Protein AF-A0A2E4PA68-F1 (afdb_monomer)

Structure (mmCIF, N/CA/C/O backbone):
data_AF-A0A2E4PA68-F1
#
_entry.id   AF-A0A2E4PA68-F1
#
loop_
_atom_site.group_PDB
_atom_site.id
_atom_site.type_symbol
_atom_site.label_atom_id
_atom_site.label_alt_id
_atom_site.label_comp_id
_atom_site.label_asym_id
_atom_site.label_entity_id
_atom_site.label_seq_id
_atom_site.pdbx_PDB_ins_code
_atom_site.Cartn_x
_atom_site.Cartn_y
_atom_site.Cartn_z
_atom_site.occupancy
_atom_site.B_iso_or_equiv
_atom_site.auth_seq_id
_atom_site.auth_comp_id
_atom_site.auth_asym_id
_atom_site.auth_atom_id
_atom_site.pdbx_PDB_model_num
ATOM 1 N N . MET A 1 1 ? 19.129 -11.864 -11.938 1.00 67.44 1 MET A N 1
ATOM 2 C CA . MET A 1 1 ? 18.073 -10.902 -12.322 1.00 67.44 1 MET A CA 1
ATOM 3 C C . MET A 1 1 ? 18.262 -9.680 -11.447 1.00 67.44 1 MET A C 1
ATOM 5 O O . MET A 1 1 ? 18.417 -9.858 -10.246 1.00 67.44 1 MET A O 1
ATOM 9 N N . ILE A 1 2 ? 18.380 -8.491 -12.034 1.00 82.12 2 ILE A N 1
ATOM 10 C CA . ILE A 1 2 ? 18.645 -7.260 -11.282 1.00 82.12 2 ILE A CA 1
ATOM 11 C C . ILE A 1 2 ? 17.398 -6.825 -10.501 1.00 82.12 2 ILE A C 1
ATOM 13 O O . ILE A 1 2 ? 16.284 -6.903 -11.012 1.00 82.12 2 ILE A O 1
ATOM 17 N N . ASP A 1 3 ? 17.579 -6.383 -9.257 1.00 86.31 3 ASP A N 1
ATOM 18 C CA . ASP A 1 3 ? 16.492 -5.858 -8.430 1.00 86.31 3 ASP A CA 1
ATOM 19 C C . ASP A 1 3 ? 16.382 -4.339 -8.616 1.00 86.31 3 ASP A C 1
ATOM 21 O O . ASP A 1 3 ? 17.050 -3.549 -7.943 1.00 86.31 3 ASP A O 1
ATOM 25 N N . PHE A 1 4 ? 15.515 -3.923 -9.541 1.00 89.44 4 PHE A N 1
ATOM 26 C CA . PHE A 1 4 ? 15.281 -2.507 -9.830 1.00 89.44 4 PHE A CA 1
ATOM 27 C C . PHE A 1 4 ? 14.658 -1.730 -8.659 1.00 89.44 4 PHE A C 1
ATOM 29 O O . PHE A 1 4 ? 14.641 -0.499 -8.687 1.00 89.44 4 PHE A O 1
ATOM 36 N N . THR A 1 5 ? 14.174 -2.396 -7.601 1.00 84.81 5 THR A N 1
ATOM 37 C CA . THR A 1 5 ? 13.639 -1.685 -6.430 1.00 84.81 5 THR A CA 1
ATOM 38 C C . THR A 1 5 ? 14.726 -1.016 -5.589 1.00 84.81 5 THR A C 1
ATOM 40 O O . THR A 1 5 ? 14.438 -0.072 -4.852 1.00 84.81 5 THR A O 1
ATOM 43 N N . LYS A 1 6 ? 15.983 -1.445 -5.752 1.00 89.31 6 LYS A N 1
ATOM 44 C CA . LYS A 1 6 ? 17.126 -1.017 -4.933 1.00 89.31 6 LYS A CA 1
ATOM 45 C C . LYS A 1 6 ? 18.055 -0.010 -5.603 1.00 89.31 6 LYS A C 1
ATOM 47 O O . LYS A 1 6 ? 18.963 0.483 -4.94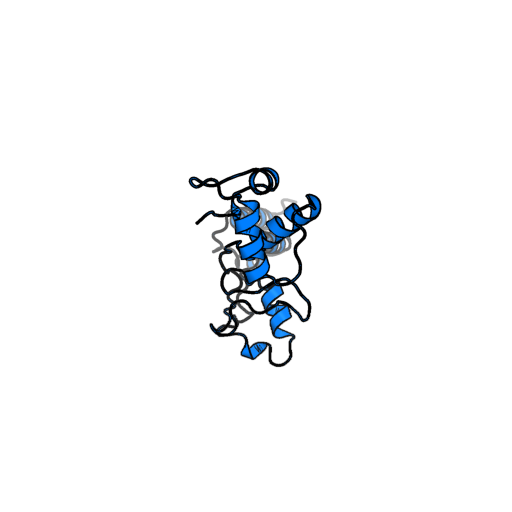5 1.00 89.31 6 LYS A O 1
ATOM 52 N N . ILE A 1 7 ? 17.843 0.310 -6.878 1.00 90.38 7 ILE A N 1
ATOM 53 C CA . ILE A 1 7 ? 18.695 1.255 -7.614 1.00 90.38 7 ILE A CA 1
ATOM 54 C C . ILE A 1 7 ? 18.030 2.629 -7.741 1.00 90.38 7 ILE A C 1
ATOM 56 O O . ILE A 1 7 ? 16.803 2.747 -7.694 1.00 90.38 7 ILE A O 1
ATOM 60 N N . ASP A 1 8 ? 18.822 3.683 -7.901 1.00 90.06 8 ASP A N 1
ATOM 61 C CA . ASP A 1 8 ? 18.346 5.030 -8.225 1.00 90.06 8 ASP A CA 1
ATOM 62 C C . ASP A 1 8 ? 18.283 5.270 -9.749 1.00 90.06 8 ASP A C 1
ATOM 64 O O . ASP A 1 8 ? 18.749 4.462 -10.556 1.00 90.06 8 ASP A O 1
ATOM 68 N N . ALA A 1 9 ? 17.681 6.393 -10.152 1.00 87.31 9 ALA A N 1
ATOM 69 C CA . ALA A 1 9 ? 17.470 6.723 -11.561 1.00 87.31 9 ALA A CA 1
ATOM 70 C C . ALA A 1 9 ? 18.776 6.973 -12.338 1.00 87.31 9 ALA A C 1
ATOM 72 O O . ALA A 1 9 ? 18.819 6.686 -13.534 1.00 87.31 9 ALA A O 1
ATOM 73 N N . ASN A 1 10 ? 19.839 7.462 -11.688 1.00 88.94 10 ASN A N 1
ATOM 74 C CA . ASN A 1 10 ? 21.130 7.659 -12.347 1.00 88.94 10 ASN A CA 1
ATOM 75 C C . ASN A 1 10 ? 21.787 6.308 -12.613 1.00 88.94 10 ASN A C 1
ATOM 77 O O . ASN A 1 10 ? 22.192 6.045 -13.743 1.00 88.94 10 ASN A O 1
ATOM 81 N N . THR A 1 11 ? 21.804 5.428 -11.608 1.00 92.62 11 THR A N 1
ATOM 82 C CA . THR A 1 11 ? 22.304 4.054 -11.762 1.00 92.62 11 THR A CA 1
ATOM 83 C C . THR A 1 11 ? 21.534 3.298 -12.845 1.00 92.62 11 THR A C 1
ATOM 85 O O . THR A 1 11 ? 22.132 2.593 -13.655 1.00 92.62 11 THR A O 1
ATOM 88 N N . LEU A 1 12 ? 20.212 3.478 -12.921 1.00 92.88 12 LEU A N 1
ATOM 89 C CA . LEU A 1 12 ? 19.388 2.906 -13.986 1.00 92.88 12 LEU A CA 1
ATOM 90 C C . LEU A 1 12 ? 19.783 3.423 -15.382 1.00 92.88 12 LEU A C 1
ATOM 92 O O . LEU A 1 12 ? 19.801 2.648 -16.338 1.00 92.88 12 LEU A O 1
ATOM 96 N N . ALA A 1 13 ? 20.070 4.721 -15.511 1.00 90.00 13 ALA A N 1
ATOM 97 C CA . ALA A 1 13 ? 20.348 5.364 -16.793 1.00 90.00 13 ALA A CA 1
AT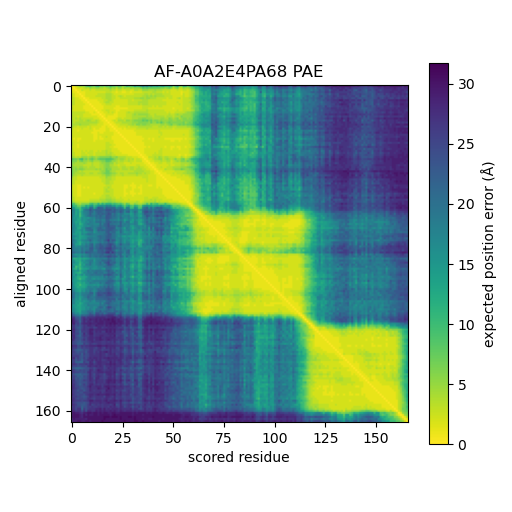OM 98 C C . ALA A 1 13 ? 21.743 5.036 -17.351 1.00 90.00 13 ALA A C 1
ATOM 100 O O . ALA A 1 13 ? 21.905 4.953 -18.570 1.00 90.00 13 ALA A O 1
ATOM 101 N N . THR A 1 14 ? 22.744 4.857 -16.484 1.00 91.31 14 THR A N 1
ATOM 102 C CA . THR A 1 14 ? 24.151 4.700 -16.894 1.00 91.31 14 THR A CA 1
ATOM 103 C C . THR A 1 14 ? 24.725 3.306 -16.650 1.00 91.31 14 THR A C 1
ATOM 105 O O . THR A 1 14 ? 25.754 2.971 -17.235 1.00 91.31 14 THR A O 1
ATOM 108 N N . GLY A 1 15 ? 24.080 2.490 -15.815 1.00 91.50 15 GLY A N 1
ATOM 109 C CA . GLY A 1 15 ? 24.595 1.190 -15.403 1.00 91.50 15 GLY A CA 1
ATOM 110 C C . GLY A 1 15 ? 24.496 0.096 -16.469 1.00 91.50 15 GLY A C 1
ATOM 111 O O . GLY A 1 15 ? 23.610 0.095 -17.333 1.00 91.50 15 GLY A O 1
ATOM 112 N N . VAL A 1 16 ? 25.411 -0.867 -16.365 1.00 93.19 16 VAL A N 1
ATOM 113 C CA . VAL A 1 16 ? 25.484 -2.084 -17.183 1.00 93.19 16 VAL A CA 1
ATOM 114 C C . VAL A 1 16 ? 25.674 -3.305 -16.288 1.00 93.19 16 VAL A C 1
ATOM 116 O O . VAL A 1 16 ? 26.254 -3.184 -15.208 1.00 93.19 16 VAL A O 1
ATOM 119 N N . ASP A 1 17 ? 25.179 -4.462 -16.723 1.00 87.69 17 ASP A N 1
ATOM 120 C CA . ASP A 1 17 ? 25.387 -5.733 -16.026 1.00 87.69 17 ASP A CA 1
ATOM 121 C C . ASP A 1 17 ? 26.780 -6.335 -16.292 1.00 87.69 17 ASP A C 1
ATOM 123 O O . ASP A 1 17 ? 27.611 -5.773 -17.009 1.00 87.69 17 ASP A O 1
ATOM 127 N N . ASP A 1 18 ? 27.028 -7.509 -15.712 1.00 88.00 18 ASP A N 1
ATOM 128 C CA . ASP A 1 18 ? 28.251 -8.304 -15.869 1.00 88.00 18 ASP A CA 1
ATOM 129 C C . ASP A 1 18 ? 28.526 -8.742 -17.320 1.00 88.00 18 ASP A C 1
ATOM 131 O O . ASP A 1 18 ? 29.637 -9.163 -17.642 1.00 88.00 18 ASP A O 1
ATOM 135 N N . LYS A 1 19 ? 27.535 -8.613 -18.208 1.00 88.81 19 LYS A N 1
ATOM 136 C CA . LYS A 1 19 ? 27.599 -8.951 -19.635 1.00 88.81 19 LYS A CA 1
ATOM 137 C C . LYS A 1 19 ? 27.612 -7.712 -20.535 1.00 88.81 19 LYS A C 1
ATOM 139 O O . LYS A 1 19 ? 27.585 -7.852 -21.757 1.00 88.81 19 LYS A O 1
ATOM 144 N N . GLY A 1 20 ? 27.660 -6.509 -19.959 1.00 89.00 20 GLY A N 1
ATOM 145 C CA . GLY A 1 20 ? 27.665 -5.244 -20.694 1.00 89.00 20 GLY A CA 1
ATOM 146 C C . GLY A 1 20 ? 26.290 -4.795 -21.205 1.00 89.00 20 GLY A C 1
ATOM 147 O O . GLY A 1 20 ? 26.215 -3.867 -22.012 1.00 89.00 20 GLY A O 1
ATOM 148 N N . VAL A 1 21 ? 25.195 -5.414 -20.756 1.00 90.38 21 VAL A N 1
ATOM 149 C CA . VAL A 1 21 ? 23.829 -5.022 -21.129 1.00 90.38 21 VAL A CA 1
ATOM 150 C C . VAL A 1 21 ? 23.370 -3.857 -20.256 1.00 90.38 21 VAL A C 1
ATOM 152 O O . VAL A 1 21 ? 23.513 -3.878 -19.035 1.00 90.38 21 VAL A O 1
ATOM 155 N N . LYS A 1 22 ? 22.777 -2.827 -20.871 1.00 94.00 22 LYS A N 1
ATOM 156 C CA . LYS A 1 22 ? 22.301 -1.636 -20.151 1.00 94.00 22 LYS A CA 1
ATOM 157 C C . LYS A 1 22 ? 21.124 -1.964 -19.233 1.00 94.00 22 LYS A C 1
ATOM 159 O O . LYS A 1 22 ? 20.106 -2.489 -19.690 1.00 94.00 22 LYS A O 1
ATOM 164 N N . TYR A 1 23 ? 21.199 -1.525 -17.974 1.00 94.75 23 TYR A N 1
ATOM 165 C CA . TYR A 1 23 ? 20.095 -1.644 -17.010 1.00 94.75 23 TYR A CA 1
ATOM 166 C C . TYR A 1 23 ? 18.812 -1.002 -17.522 1.00 94.75 23 TYR A C 1
ATOM 168 O O . TYR A 1 23 ? 17.734 -1.576 -17.377 1.00 94.75 23 TYR A O 1
ATOM 176 N N . LEU A 1 24 ? 18.941 0.145 -18.188 1.00 94.00 24 LEU A N 1
ATOM 177 C CA . LEU A 1 24 ? 17.835 0.844 -18.825 1.00 94.00 24 LEU A CA 1
ATOM 178 C C . LEU A 1 24 ? 17.054 -0.047 -19.803 1.00 94.00 24 LEU A C 1
ATOM 180 O O . LEU A 1 24 ? 15.827 -0.027 -19.804 1.00 94.00 24 LEU A O 1
ATOM 184 N N . GLU A 1 25 ? 17.740 -0.844 -20.624 1.00 92.75 25 GLU A N 1
ATOM 185 C CA . GLU A 1 25 ? 17.080 -1.697 -21.616 1.00 92.75 25 GLU A CA 1
ATOM 186 C C . GLU A 1 25 ? 16.280 -2.817 -20.943 1.00 92.75 25 GLU A C 1
ATOM 188 O O . GLU A 1 25 ? 15.118 -3.056 -21.283 1.00 92.75 25 GLU A O 1
ATOM 193 N N . ILE A 1 26 ? 16.896 -3.477 -19.961 1.00 92.94 26 ILE A N 1
ATOM 194 C CA . ILE A 1 26 ? 16.276 -4.563 -19.198 1.00 92.94 26 ILE A CA 1
ATOM 195 C C . ILE A 1 26 ? 15.054 -4.027 -18.440 1.00 92.94 26 ILE A C 1
ATOM 197 O O . ILE A 1 26 ? 13.966 -4.598 -18.528 1.00 92.94 26 ILE A O 1
ATOM 201 N N . PHE A 1 27 ? 15.212 -2.885 -17.766 1.00 94.06 27 PHE A N 1
ATOM 202 C CA . PHE A 1 27 ? 14.147 -2.233 -17.016 1.00 94.06 27 PHE A CA 1
ATOM 203 C C . PHE A 1 27 ? 12.970 -1.846 -17.903 1.00 94.06 27 PHE A C 1
ATOM 205 O O . PHE A 1 27 ? 11.833 -2.128 -17.549 1.00 94.06 27 PHE A O 1
ATOM 212 N N . LEU A 1 28 ? 13.207 -1.213 -19.055 1.00 93.25 28 LEU A N 1
ATOM 213 C CA . LEU A 1 28 ? 12.119 -0.772 -19.928 1.00 93.25 28 LEU A CA 1
ATOM 214 C C . LEU A 1 28 ? 11.343 -1.953 -20.514 1.00 93.25 28 LEU A C 1
ATOM 216 O O . LEU A 1 28 ? 10.116 -1.894 -20.565 1.00 93.25 28 LEU A O 1
ATOM 220 N N . LYS A 1 29 ? 12.024 -3.047 -20.883 1.00 90.00 29 LYS A N 1
ATOM 221 C CA . LYS A 1 29 ? 11.360 -4.294 -21.304 1.00 90.00 29 LYS A CA 1
ATOM 222 C C . LYS A 1 29 ? 10.447 -4.830 -20.204 1.00 90.00 29 LYS A C 1
ATOM 224 O O . LYS A 1 29 ? 9.292 -5.166 -20.462 1.00 90.00 29 LYS A O 1
ATOM 229 N N . GLU A 1 30 ? 10.946 -4.883 -18.974 1.00 87.44 30 GLU A N 1
ATOM 230 C CA . GLU A 1 30 ? 10.173 -5.369 -17.836 1.00 87.44 30 GLU A CA 1
ATOM 231 C C . GLU A 1 30 ? 9.020 -4.428 -17.461 1.00 87.44 30 GLU A C 1
ATOM 233 O O . GLU A 1 30 ? 7.884 -4.869 -17.282 1.00 87.44 30 GLU A O 1
ATOM 238 N N . TYR A 1 31 ? 9.277 -3.125 -17.421 1.00 87.31 31 TYR A N 1
ATOM 239 C CA . TYR A 1 31 ? 8.289 -2.093 -17.142 1.00 87.31 31 TYR A CA 1
ATOM 240 C C . TYR A 1 31 ? 7.157 -2.109 -18.178 1.00 87.31 31 TYR A C 1
ATOM 242 O O . TYR A 1 31 ? 5.985 -2.117 -17.803 1.00 87.31 31 TYR A O 1
ATOM 250 N N . THR A 1 32 ? 7.469 -2.169 -19.477 1.00 85.19 32 THR A N 1
ATOM 251 C CA . THR A 1 32 ? 6.454 -2.254 -20.538 1.00 85.19 32 THR A CA 1
ATOM 252 C C . THR A 1 32 ? 5.674 -3.564 -20.470 1.00 85.19 32 THR A C 1
ATOM 254 O O . THR A 1 32 ? 4.463 -3.548 -20.675 1.00 85.19 32 THR A O 1
ATOM 257 N N . ARG A 1 33 ? 6.312 -4.687 -20.112 1.00 80.50 33 ARG A N 1
ATOM 258 C CA . ARG A 1 33 ? 5.610 -5.961 -19.881 1.00 80.50 33 ARG A CA 1
ATOM 259 C C . ARG A 1 33 ? 4.576 -5.855 -18.755 1.00 80.50 33 ARG A C 1
ATOM 261 O O . ARG A 1 33 ? 3.498 -6.424 -18.873 1.00 80.50 33 ARG A O 1
ATOM 268 N N . LEU A 1 34 ? 4.898 -5.140 -17.676 1.00 75.44 34 LEU A N 1
ATOM 269 C CA . LEU A 1 34 ? 4.031 -5.006 -16.498 1.00 75.44 34 LEU A CA 1
ATOM 270 C C . LEU A 1 34 ? 2.943 -3.942 -16.653 1.00 75.44 34 LEU A C 1
ATOM 272 O O . LEU A 1 34 ? 1.830 -4.110 -16.161 1.00 75.44 34 LEU A O 1
ATOM 276 N N . PHE A 1 35 ? 3.266 -2.820 -17.291 1.00 80.25 35 PHE A N 1
ATOM 277 C CA . PHE A 1 35 ? 2.411 -1.633 -17.296 1.00 80.25 35 PHE A CA 1
ATOM 278 C C . PHE A 1 35 ? 1.854 -1.266 -18.671 1.00 80.25 35 PHE A C 1
ATOM 280 O O . PHE A 1 35 ? 0.992 -0.387 -18.743 1.00 80.25 35 PHE A O 1
ATOM 287 N N . GLY A 1 36 ? 2.331 -1.913 -19.736 1.00 79.44 36 GLY A N 1
ATOM 288 C CA . GLY A 1 36 ? 1.979 -1.604 -21.117 1.00 79.44 36 GLY A CA 1
ATOM 289 C C . GLY A 1 36 ? 2.389 -0.195 -21.562 1.00 79.44 36 GLY A C 1
ATOM 290 O O . GLY A 1 36 ? 2.972 0.594 -20.813 1.00 79.44 36 GLY A O 1
ATOM 291 N N . GLY A 1 37 ? 2.036 0.133 -22.805 1.00 80.50 37 GLY A N 1
ATOM 292 C CA . GLY A 1 37 ? 2.180 1.473 -23.374 1.00 80.50 37 GLY A CA 1
ATOM 293 C C . GLY A 1 37 ? 3.585 1.832 -23.868 1.00 80.50 37 GLY A C 1
ATOM 294 O O . GLY A 1 37 ? 4.562 1.109 -23.678 1.00 80.50 37 GLY A O 1
ATOM 295 N N . SER A 1 38 ? 3.664 2.983 -24.536 1.00 85.12 38 SER A N 1
ATOM 296 C CA . SER A 1 38 ? 4.911 3.549 -25.049 1.00 85.12 38 SER A CA 1
ATOM 297 C C . SER A 1 38 ? 5.757 4.133 -23.917 1.00 85.12 38 SER A C 1
ATOM 299 O O . SER A 1 38 ? 5.270 4.949 -23.128 1.00 85.12 38 SER A O 1
ATOM 301 N N . VAL A 1 39 ? 7.035 3.768 -23.881 1.00 89.50 39 VAL A N 1
ATOM 302 C CA . VAL A 1 39 ? 8.029 4.300 -22.940 1.00 89.50 39 VAL A CA 1
ATOM 303 C C . VAL A 1 39 ? 9.027 5.192 -23.672 1.00 89.50 39 VAL A C 1
ATOM 305 O O . VAL A 1 39 ? 9.409 4.892 -24.800 1.00 89.50 39 VAL A O 1
ATOM 308 N N . ASN A 1 40 ? 9.448 6.292 -23.040 1.00 89.94 40 ASN A N 1
ATOM 309 C CA . ASN A 1 40 ? 10.456 7.193 -23.601 1.00 89.94 40 ASN A CA 1
ATOM 310 C C . ASN A 1 40 ? 11.799 7.044 -22.854 1.00 89.94 40 ASN A C 1
ATOM 312 O O . ASN A 1 40 ? 11.935 7.603 -21.761 1.00 89.94 40 ASN A O 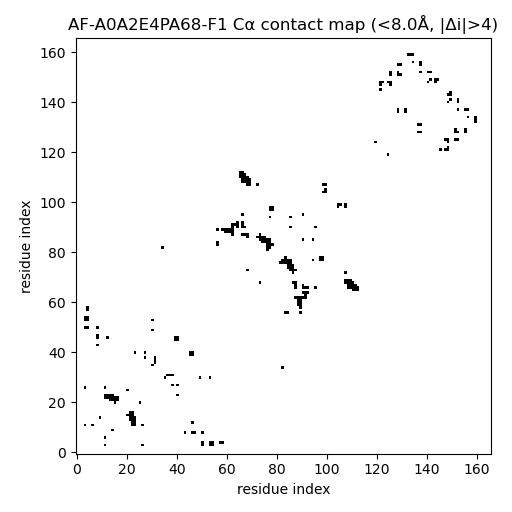1
ATOM 316 N N . PRO A 1 41 ? 12.793 6.336 -23.426 1.00 86.06 41 PRO A N 1
ATOM 317 C CA . PRO A 1 41 ? 14.101 6.132 -22.798 1.00 86.06 41 PRO A CA 1
ATOM 318 C C . PRO A 1 41 ? 14.939 7.412 -22.668 1.00 86.06 41 PRO A C 1
ATOM 320 O O . PRO A 1 41 ? 15.816 7.466 -21.815 1.00 86.06 41 PRO A O 1
ATOM 323 N N . GLY A 1 42 ? 14.693 8.439 -23.490 1.00 86.75 42 GLY A N 1
ATOM 324 C CA . GLY A 1 42 ? 15.484 9.677 -23.499 1.00 86.75 42 GLY A CA 1
ATOM 325 C C . GLY A 1 42 ? 15.032 10.730 -22.483 1.00 86.75 42 GLY A C 1
ATOM 326 O O . GLY A 1 42 ? 15.648 11.786 -22.364 1.00 86.75 42 GLY A O 1
ATOM 327 N N . CYS A 1 43 ? 13.939 10.485 -21.761 1.00 88.06 43 CYS A N 1
ATOM 328 C CA . CYS A 1 43 ? 13.354 11.446 -20.833 1.00 88.06 43 CYS A CA 1
ATOM 329 C C . CYS A 1 43 ? 13.726 11.105 -19.382 1.00 88.06 43 CYS A C 1
ATOM 331 O O . CYS A 1 43 ? 13.060 10.288 -18.748 1.00 88.06 43 CYS A O 1
ATOM 333 N N . ASN A 1 44 ? 14.725 11.786 -18.811 1.00 84.56 44 ASN A N 1
ATOM 334 C CA . ASN A 1 44 ? 15.172 11.532 -17.429 1.00 84.56 44 ASN A CA 1
ATOM 335 C C . ASN A 1 44 ? 14.045 11.654 -16.390 1.00 84.56 44 ASN A C 1
ATOM 337 O O . ASN A 1 44 ? 13.903 10.792 -15.529 1.00 84.56 44 ASN A O 1
ATOM 341 N N . LYS A 1 45 ? 13.174 12.668 -16.508 1.00 87.38 45 LYS A N 1
ATOM 342 C CA . LYS A 1 45 ? 12.001 12.809 -15.622 1.00 87.38 45 LYS A CA 1
ATOM 343 C C . LYS A 1 45 ? 11.036 11.621 -15.742 1.00 87.38 45 LYS A C 1
ATOM 345 O O . LYS A 1 45 ? 10.431 11.206 -14.755 1.00 87.38 45 LYS A O 1
ATOM 350 N N . CYS A 1 46 ? 10.895 11.073 -16.947 1.00 90.06 46 CYS A N 1
ATOM 351 C CA . CYS A 1 46 ? 10.051 9.917 -17.210 1.00 90.06 46 CYS A CA 1
ATOM 352 C C . CYS A 1 46 ? 10.658 8.656 -16.592 1.00 90.06 46 CYS A C 1
ATOM 354 O O . CYS A 1 46 ? 9.926 7.898 -15.968 1.00 90.06 46 CYS A O 1
ATOM 356 N N . LEU A 1 47 ? 11.980 8.474 -16.684 1.00 90.75 47 LEU A N 1
ATOM 357 C CA . LEU A 1 47 ? 12.685 7.349 -16.062 1.00 90.75 47 LEU A CA 1
ATOM 358 C C . LEU A 1 47 ? 12.496 7.320 -14.546 1.00 90.75 47 LEU A C 1
ATOM 360 O O . LEU A 1 47 ? 12.140 6.272 -14.013 1.00 90.75 47 LEU A O 1
ATOM 364 N N . THR A 1 48 ? 12.636 8.463 -13.867 1.00 90.25 48 THR A N 1
ATOM 365 C CA . THR A 1 48 ? 12.334 8.564 -12.430 1.00 90.25 48 THR A CA 1
ATOM 366 C C . THR A 1 48 ? 10.891 8.153 -12.145 1.00 90.25 48 THR A C 1
ATOM 368 O O . THR A 1 48 ? 10.644 7.304 -11.296 1.00 90.25 48 THR A O 1
ATOM 371 N N . SER A 1 49 ? 9.930 8.674 -12.915 1.00 88.56 49 SER A N 1
ATOM 372 C CA . SER A 1 49 ? 8.513 8.333 -12.741 1.00 88.56 49 SER A CA 1
ATOM 373 C C . SER A 1 49 ? 8.224 6.842 -12.963 1.00 88.56 49 SER A C 1
ATOM 375 O O . SER A 1 49 ? 7.446 6.243 -12.217 1.00 88.56 49 SER A O 1
ATOM 377 N N . TYR A 1 50 ? 8.849 6.226 -13.968 1.00 92.06 50 TYR A N 1
ATOM 378 C CA . TYR A 1 50 ? 8.722 4.797 -14.241 1.00 92.06 50 TYR A CA 1
ATOM 379 C C . TYR A 1 50 ? 9.310 3.971 -13.099 1.00 92.06 50 TYR A C 1
ATOM 381 O O . TYR A 1 50 ? 8.670 3.028 -12.634 1.00 92.06 50 TYR A O 1
ATOM 389 N N . LEU A 1 51 ? 10.497 4.344 -12.619 1.00 91.50 51 LEU A N 1
ATOM 390 C CA . LEU A 1 51 ? 11.186 3.653 -11.537 1.00 91.50 51 LEU A CA 1
ATOM 391 C C . LEU A 1 51 ? 10.412 3.754 -10.217 1.00 91.50 51 LEU A C 1
ATOM 393 O O . LEU A 1 51 ? 10.233 2.747 -9.540 1.00 91.50 51 LEU A O 1
ATOM 397 N N . ASP A 1 52 ? 9.867 4.924 -9.888 1.00 86.19 52 ASP A N 1
ATOM 398 C CA . ASP A 1 52 ? 9.025 5.115 -8.703 1.00 86.19 52 ASP A CA 1
ATOM 399 C C . ASP A 1 52 ? 7.746 4.283 -8.778 1.00 86.19 52 ASP A C 1
ATOM 401 O O . ASP A 1 52 ? 7.331 3.657 -7.800 1.00 86.19 52 ASP A O 1
ATOM 405 N N . LYS A 1 53 ? 7.111 4.243 -9.953 1.00 83.25 53 LYS A N 1
ATOM 406 C CA . LYS A 1 53 ? 5.927 3.412 -10.177 1.00 83.25 53 LYS A CA 1
ATOM 407 C C . LYS A 1 53 ? 6.257 1.925 -10.039 1.00 83.25 53 LYS A C 1
ATOM 409 O O . LYS A 1 53 ? 5.490 1.193 -9.419 1.00 83.25 53 LYS A O 1
ATOM 414 N N . TYR A 1 54 ? 7.388 1.492 -10.592 1.00 85.00 54 TYR A N 1
ATOM 415 C CA . TYR A 1 54 ? 7.877 0.124 -10.468 1.00 85.00 54 TYR A CA 1
ATOM 416 C C . TYR A 1 54 ? 8.133 -0.239 -9.001 1.00 85.00 54 TYR A C 1
ATOM 418 O O . TYR A 1 54 ? 7.594 -1.226 -8.513 1.00 85.00 54 TYR A O 1
ATOM 426 N N . LYS A 1 55 ? 8.864 0.608 -8.266 1.00 83.8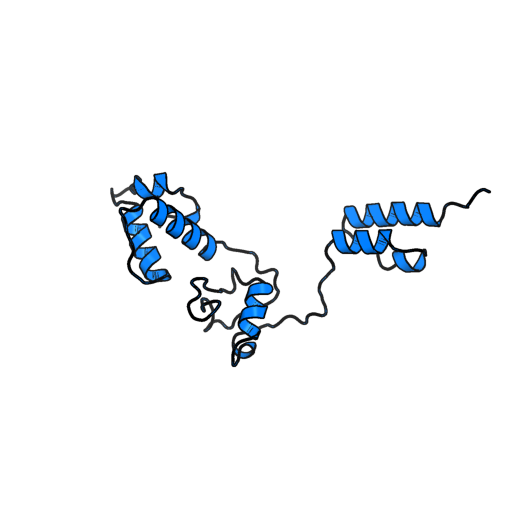8 55 LYS A N 1
ATOM 427 C CA . LYS A 1 55 ? 9.134 0.443 -6.830 1.00 83.88 55 LYS A CA 1
ATOM 428 C C . LYS A 1 55 ? 7.860 0.325 -6.009 1.00 83.88 55 LYS A C 1
ATOM 430 O O . LYS A 1 55 ? 7.768 -0.559 -5.174 1.00 83.88 55 LYS A O 1
ATOM 435 N N . LYS A 1 56 ? 6.857 1.165 -6.277 1.00 75.31 56 LYS A N 1
ATOM 436 C CA . LYS A 1 56 ? 5.553 1.086 -5.602 1.00 75.31 56 LYS A CA 1
ATOM 437 C C . LYS A 1 56 ? 4.815 -0.216 -5.903 1.00 75.31 56 LYS A C 1
ATOM 439 O O . LYS A 1 56 ? 4.207 -0.780 -5.006 1.00 75.31 56 LYS A O 1
ATOM 444 N N . ALA A 1 57 ? 4.864 -0.695 -7.145 1.00 68.94 57 ALA A N 1
ATOM 445 C CA . ALA A 1 57 ? 4.222 -1.954 -7.518 1.00 68.94 57 ALA A CA 1
ATOM 446 C C . ALA A 1 57 ? 4.923 -3.181 -6.914 1.00 68.94 57 ALA A C 1
ATOM 448 O O . ALA A 1 57 ? 4.259 -4.167 -6.616 1.00 68.94 57 ALA A O 1
ATOM 449 N N . MET A 1 58 ? 6.244 -3.103 -6.735 1.00 74.19 58 MET A N 1
ATOM 450 C CA . MET A 1 58 ? 7.085 -4.173 -6.185 1.00 74.19 58 MET A CA 1
ATOM 451 C C . MET A 1 58 ? 7.342 -4.039 -4.683 1.00 74.19 58 MET A C 1
ATOM 453 O O . MET A 1 58 ? 8.037 -4.873 -4.103 1.00 74.19 58 MET A O 1
ATOM 457 N N . ALA A 1 59 ? 6.812 -2.993 -4.045 1.00 66.31 59 ALA A N 1
ATOM 458 C CA . ALA A 1 59 ? 6.863 -2.842 -2.605 1.00 66.31 59 ALA A CA 1
ATOM 459 C C . ALA A 1 59 ? 6.057 -3.990 -1.992 1.00 66.31 59 ALA A C 1
ATOM 461 O O . ALA A 1 59 ? 4.827 -3.985 -2.013 1.00 66.31 59 ALA A O 1
ATOM 462 N N . LYS A 1 60 ? 6.770 -4.988 -1.469 1.00 58.81 60 LYS A N 1
ATOM 463 C CA . LYS A 1 60 ? 6.185 -6.027 -0.629 1.00 58.81 60 LYS A CA 1
ATOM 464 C C . LYS A 1 60 ? 5.780 -5.373 0.682 1.00 58.81 60 LYS A C 1
ATOM 466 O O . LYS A 1 60 ? 6.634 -5.083 1.518 1.00 58.81 60 LYS A O 1
ATOM 471 N N . GLY A 1 61 ? 4.494 -5.084 0.826 1.00 57.16 61 GLY A N 1
ATOM 472 C CA . GLY A 1 61 ? 3.916 -4.789 2.122 1.00 57.16 61 GLY A CA 1
ATOM 473 C C . GLY A 1 61 ? 3.630 -6.098 2.847 1.00 57.16 61 GLY A C 1
ATOM 474 O O . GLY A 1 61 ? 3.275 -7.104 2.235 1.00 57.16 61 GLY A O 1
ATOM 475 N N . GLU A 1 62 ? 3.741 -6.098 4.169 1.00 58.69 62 GLU A N 1
ATOM 476 C CA . GLU A 1 62 ? 2.903 -7.019 4.929 1.00 58.69 62 GLU A CA 1
ATOM 477 C C . GLU A 1 62 ? 1.460 -6.569 4.707 1.00 58.69 62 GLU A C 1
ATOM 479 O O . GLU A 1 62 ? 1.104 -5.426 5.006 1.00 58.69 62 GLU A O 1
ATOM 484 N N . ASN A 1 63 ? 0.630 -7.444 4.148 1.00 69.69 63 ASN A N 1
ATOM 485 C CA . ASN A 1 63 ? -0.795 -7.186 4.052 1.00 69.69 63 ASN A CA 1
ATOM 486 C C . ASN A 1 63 ? -1.401 -7.208 5.462 1.00 69.69 63 ASN A C 1
ATOM 488 O O . ASN A 1 63 ? -1.792 -8.252 5.976 1.00 69.69 63 ASN A O 1
ATOM 492 N N . LYS A 1 64 ? -1.463 -6.027 6.079 1.00 73.19 64 LYS A N 1
ATOM 493 C CA . LYS A 1 64 ? -2.080 -5.796 7.393 1.00 73.19 64 LYS A CA 1
ATOM 494 C C . LYS A 1 64 ? -3.568 -5.474 7.297 1.00 73.19 64 LYS A C 1
ATOM 496 O O . LYS A 1 64 ? -4.217 -5.292 8.317 1.00 73.19 64 LYS A O 1
ATOM 501 N N . SER A 1 65 ? -4.109 -5.391 6.081 1.00 82.31 65 SER A N 1
ATOM 502 C CA . SER A 1 65 ? -5.510 -5.029 5.865 1.00 82.31 65 SER A CA 1
ATOM 503 C C . SER A 1 65 ? -6.473 -6.164 6.222 1.00 82.31 65 SER A C 1
ATOM 505 O O . SER A 1 65 ? -7.656 -5.915 6.411 1.00 82.31 65 SER A O 1
ATOM 507 N N . GLY A 1 66 ? -5.989 -7.412 6.266 1.00 86.44 66 GLY A N 1
ATOM 508 C CA . GLY A 1 66 ? -6.818 -8.607 6.453 1.00 86.44 66 GLY A CA 1
ATOM 509 C C . GLY A 1 66 ? -7.627 -9.011 5.213 1.00 86.44 66 GLY A C 1
ATOM 510 O O . GLY A 1 66 ? -8.219 -10.088 5.191 1.00 86.44 66 GLY A O 1
ATOM 511 N N . TYR A 1 67 ? -7.635 -8.192 4.156 1.00 91.75 67 TYR A N 1
ATOM 512 C CA . TYR A 1 67 ? -8.293 -8.515 2.894 1.00 91.75 67 TYR A CA 1
ATOM 513 C C . TYR A 1 67 ? -7.429 -9.443 2.047 1.00 91.75 67 TYR A C 1
ATOM 515 O O . TYR A 1 67 ? -6.230 -9.223 1.886 1.00 91.75 67 TYR A O 1
ATOM 523 N N . LYS A 1 68 ? -8.052 -10.443 1.422 1.00 92.12 68 LYS A N 1
ATOM 524 C CA . LYS A 1 68 ? -7.383 -11.345 0.477 1.00 92.12 68 LYS A CA 1
ATOM 525 C C . LYS A 1 68 ? -8.168 -11.403 -0.822 1.00 92.12 68 LYS A C 1
ATOM 527 O O . LYS A 1 68 ? -9.340 -11.773 -0.823 1.00 92.12 68 LYS A O 1
ATOM 532 N N . LEU A 1 69 ? -7.525 -11.071 -1.934 1.00 92.56 69 LEU A N 1
ATOM 533 C CA . LEU A 1 69 ? -8.039 -11.284 -3.283 1.00 92.56 69 LEU A CA 1
ATOM 534 C C . LEU A 1 69 ? -7.979 -12.771 -3.640 1.00 92.56 69 LEU A C 1
ATOM 536 O O . LEU A 1 69 ? -6.997 -13.455 -3.327 1.00 92.56 69 LEU A O 1
ATOM 540 N N . LYS A 1 70 ? -8.988 -13.257 -4.374 1.00 92.88 70 LYS A N 1
ATOM 541 C CA . LYS A 1 70 ? -8.906 -14.586 -5.001 1.00 92.88 70 LYS A CA 1
ATOM 542 C C . LYS A 1 70 ? -7.700 -14.618 -5.936 1.00 92.88 70 LYS A C 1
ATOM 544 O O . LYS A 1 70 ? -7.428 -13.636 -6.625 1.00 92.88 70 LYS A O 1
ATOM 549 N N . ALA A 1 71 ? -7.039 -15.769 -6.045 1.00 85.62 71 ALA A N 1
ATOM 550 C CA . ALA A 1 71 ? -5.831 -15.927 -6.863 1.00 85.62 71 ALA A CA 1
ATOM 551 C C . ALA A 1 71 ? -5.979 -15.391 -8.304 1.00 85.62 71 ALA A C 1
ATOM 553 O O . ALA A 1 71 ? -5.092 -14.698 -8.795 1.00 85.62 71 ALA A O 1
ATOM 554 N N . LYS A 1 72 ? -7.131 -15.626 -8.952 1.00 82.56 72 LYS A N 1
ATOM 555 C CA . LYS A 1 72 ? -7.421 -15.143 -10.319 1.00 82.56 72 LYS A CA 1
ATOM 556 C C . LYS A 1 72 ? -7.524 -13.618 -10.462 1.00 82.56 72 LYS A C 1
ATOM 558 O O . LYS A 1 72 ? -7.514 -13.116 -11.579 1.00 82.56 72 LYS A O 1
ATOM 563 N N . TYR A 1 73 ? -7.659 -12.896 -9.353 1.00 89.06 73 TYR A N 1
ATOM 564 C CA . TYR A 1 73 ? -7.746 -11.437 -9.303 1.00 89.06 73 TYR A CA 1
ATOM 565 C C . TYR A 1 73 ? -6.501 -10.798 -8.679 1.00 89.06 73 TYR A C 1
ATOM 567 O O . TYR A 1 73 ? -6.489 -9.600 -8.415 1.00 89.06 73 TYR A O 1
ATOM 575 N N . ASN A 1 74 ? -5.439 -11.570 -8.447 1.00 85.38 74 ASN A N 1
ATOM 576 C CA . ASN A 1 74 ? -4.174 -11.020 -7.988 1.00 85.38 74 ASN A CA 1
ATOM 577 C C . ASN A 1 74 ? -3.527 -10.206 -9.126 1.00 85.38 74 ASN A C 1
ATOM 579 O O . ASN A 1 74 ? -3.227 -10.758 -10.182 1.00 85.38 74 ASN A O 1
ATOM 583 N N . GLY A 1 75 ? -3.331 -8.900 -8.927 1.00 82.19 75 GLY A N 1
ATOM 584 C CA . GLY A 1 75 ? -2.797 -7.989 -9.946 1.00 82.19 75 GLY A CA 1
ATOM 585 C C . GLY A 1 75 ? -3.856 -7.244 -10.765 1.00 82.19 75 GLY A C 1
ATOM 586 O O . GLY A 1 75 ? -3.538 -6.733 -11.837 1.00 82.19 75 GLY A O 1
ATOM 587 N N . ILE A 1 76 ? -5.106 -7.157 -10.296 1.00 86.12 76 ILE A N 1
ATOM 588 C CA . ILE A 1 76 ? -6.145 -6.358 -10.968 1.00 86.12 76 ILE A CA 1
ATOM 589 C C . ILE A 1 76 ? -5.891 -4.853 -10.807 1.00 86.12 76 ILE A C 1
ATOM 591 O O . ILE A 1 76 ? -5.363 -4.419 -9.785 1.00 86.12 76 ILE A O 1
ATOM 595 N N . PRO A 1 77 ? -6.303 -4.006 -11.766 1.00 86.06 77 PRO A N 1
ATOM 596 C CA . PRO A 1 77 ? -6.204 -2.559 -11.594 1.00 86.06 77 PRO A CA 1
ATOM 597 C C . PRO A 1 77 ? -7.083 -2.085 -10.431 1.00 86.06 77 PRO A C 1
ATOM 599 O O . PRO A 1 77 ? -8.158 -2.644 -10.225 1.00 86.06 77 PRO A O 1
ATOM 602 N N . LEU A 1 78 ? -6.681 -1.017 -9.729 1.00 85.50 78 LEU A N 1
ATOM 603 C CA . LEU A 1 78 ? -7.421 -0.380 -8.620 1.00 85.50 78 LEU A CA 1
ATOM 604 C C . LEU A 1 78 ? -8.670 0.392 -9.076 1.00 85.50 78 LEU A C 1
ATOM 606 O O . LEU A 1 78 ? -9.659 0.481 -8.354 1.00 85.50 78 LEU A O 1
ATOM 610 N N . GLY A 1 79 ? -8.718 0.830 -10.334 1.00 83.69 79 GLY A N 1
ATOM 611 C CA . GLY A 1 79 ? -9.892 1.443 -10.969 1.00 83.69 79 GLY A CA 1
ATOM 612 C C . GLY A 1 79 ? -9.782 1.396 -12.489 1.00 83.69 79 GLY A C 1
ATOM 613 O O . GLY A 1 79 ? -8.696 1.157 -13.020 1.00 83.69 79 GLY A O 1
ATOM 614 N N . PHE A 1 80 ? -10.881 1.658 -13.199 1.00 78.00 80 PHE A N 1
ATOM 615 C CA . PHE A 1 80 ? -10.821 1.846 -14.649 1.00 78.00 80 PHE A CA 1
ATOM 616 C C . PHE A 1 80 ? -9.845 2.986 -14.985 1.00 78.00 80 PHE A C 1
ATOM 618 O O . PHE A 1 80 ? -9.897 4.058 -14.383 1.00 78.00 80 PHE A O 1
ATOM 625 N N . GLY A 1 81 ? -8.888 2.725 -15.878 1.00 70.75 81 GLY A N 1
ATOM 626 C CA . GLY A 1 81 ? -7.829 3.678 -16.233 1.00 70.75 81 GLY A CA 1
ATOM 627 C C . GLY A 1 81 ? -6.796 3.969 -15.131 1.00 70.75 81 GLY A C 1
ATOM 628 O O . GLY A 1 81 ? -5.871 4.752 -15.357 1.00 70.75 81 GLY A O 1
ATOM 629 N N . LYS A 1 82 ? -6.896 3.352 -13.942 1.00 71.44 82 LYS A N 1
ATOM 630 C CA . LYS A 1 82 ? -5.887 3.506 -12.885 1.00 71.44 82 LYS A CA 1
ATOM 631 C C . LYS A 1 82 ? -4.693 2.606 -13.180 1.00 71.44 82 LYS A C 1
ATOM 633 O O . LYS A 1 82 ? -4.830 1.436 -13.512 1.00 71.44 82 LYS A O 1
ATOM 638 N N . ARG A 1 83 ? -3.498 3.165 -12.996 1.00 70.75 83 ARG A N 1
ATOM 639 C CA . ARG A 1 83 ? -2.219 2.490 -13.261 1.00 70.75 83 ARG A CA 1
ATOM 640 C C . ARG A 1 83 ? -1.691 1.666 -12.078 1.00 70.75 83 ARG A C 1
ATOM 642 O O . ARG A 1 83 ? -0.578 1.154 -12.166 1.00 70.75 83 ARG A O 1
ATOM 649 N N . VAL A 1 84 ? -2.442 1.616 -10.978 1.00 76.19 84 VAL A N 1
ATOM 650 C CA . VAL A 1 84 ? -2.103 0.875 -9.756 1.00 76.19 84 VAL A CA 1
ATOM 651 C C . VAL A 1 84 ? -2.693 -0.525 -9.878 1.00 76.19 84 VAL A C 1
ATOM 653 O O . VAL A 1 84 ? -3.901 -0.639 -10.080 1.00 76.19 84 VAL A O 1
ATOM 656 N N . LEU A 1 85 ? -1.853 -1.558 -9.776 1.00 82.38 85 LEU A N 1
ATOM 657 C CA . LEU A 1 85 ? -2.280 -2.956 -9.724 1.00 82.38 85 LEU A CA 1
ATOM 658 C C . LEU A 1 85 ? -2.301 -3.418 -8.268 1.00 82.38 85 LEU A C 1
ATOM 660 O O . LEU A 1 85 ? -1.306 -3.270 -7.558 1.00 82.38 85 LEU A O 1
ATOM 664 N N . VAL A 1 86 ? -3.435 -3.960 -7.845 1.00 87.44 86 VAL A N 1
ATOM 665 C CA . VAL A 1 86 ? -3.664 -4.453 -6.490 1.00 87.44 86 VAL A CA 1
ATOM 666 C C . VAL A 1 86 ? -3.357 -5.944 -6.452 1.00 87.44 86 VAL A C 1
ATOM 668 O O . VAL A 1 86 ? -3.909 -6.721 -7.232 1.00 87.44 86 VAL A O 1
ATOM 671 N N . THR A 1 87 ? -2.473 -6.341 -5.548 1.00 89.12 87 THR A N 1
ATOM 672 C CA . THR A 1 87 ? -2.051 -7.718 -5.303 1.00 89.12 87 THR A CA 1
ATOM 673 C C . THR A 1 87 ? -2.287 -8.088 -3.841 1.00 89.12 87 THR A C 1
ATOM 675 O O . THR A 1 87 ? -2.427 -7.220 -2.983 1.00 89.12 87 THR A O 1
ATOM 678 N N . ASN A 1 88 ? -2.269 -9.382 -3.522 1.00 89.06 88 ASN A N 1
ATOM 679 C CA . ASN A 1 88 ? -2.321 -9.846 -2.129 1.00 89.06 88 ASN A CA 1
ATOM 680 C C . ASN A 1 88 ? -1.130 -9.375 -1.274 1.00 89.06 88 ASN A C 1
ATOM 682 O O . ASN A 1 88 ? -1.221 -9.421 -0.051 1.00 89.06 88 ASN A O 1
ATOM 686 N N . GLU A 1 89 ? -0.043 -8.923 -1.905 1.00 83.44 89 GLU A N 1
ATOM 687 C CA . GLU A 1 89 ? 1.163 -8.405 -1.244 1.00 83.44 89 GLU A CA 1
ATOM 688 C C . GLU A 1 89 ? 1.113 -6.886 -1.006 1.00 83.44 89 GLU A C 1
ATOM 690 O O . GLU A 1 89 ? 1.906 -6.365 -0.230 1.00 83.44 89 GLU A O 1
ATOM 695 N N . ASN A 1 90 ? 0.218 -6.153 -1.679 1.00 81.38 90 ASN A N 1
ATOM 696 C CA . ASN A 1 90 ? 0.164 -4.688 -1.592 1.00 81.38 90 ASN A CA 1
ATOM 697 C C . ASN A 1 90 ? -1.227 -4.123 -1.271 1.00 81.38 90 ASN A C 1
ATOM 699 O O . ASN A 1 90 ? -1.391 -2.903 -1.218 1.00 81.38 90 ASN A O 1
ATOM 703 N N . ILE A 1 91 ? -2.234 -4.984 -1.094 1.00 87.12 91 ILE A N 1
ATOM 704 C CA . ILE A 1 91 ? -3.595 -4.544 -0.811 1.00 87.12 91 ILE A CA 1
ATOM 705 C C . ILE A 1 91 ? -3.669 -3.875 0.565 1.00 87.12 91 ILE A C 1
ATOM 707 O O . ILE A 1 91 ? -3.398 -4.486 1.600 1.00 87.12 91 ILE A O 1
ATOM 711 N N . THR A 1 92 ? -4.033 -2.594 0.553 1.00 86.81 92 THR A N 1
ATOM 712 C CA . THR A 1 92 ? -4.388 -1.825 1.748 1.00 86.81 92 THR A CA 1
ATOM 713 C C . THR A 1 92 ? -5.903 -1.837 1.948 1.00 86.81 92 THR A C 1
ATOM 715 O O . THR A 1 92 ? -6.656 -2.217 1.046 1.00 86.81 92 THR A O 1
ATOM 718 N N . GLU A 1 93 ? -6.367 -1.393 3.114 1.00 85.56 93 GLU A N 1
ATOM 719 C CA . GLU A 1 93 ? -7.801 -1.259 3.392 1.00 85.56 93 GLU A CA 1
ATOM 720 C C . GLU A 1 93 ? -8.464 -0.278 2.416 1.00 85.56 93 GLU A C 1
ATOM 722 O O . GLU A 1 93 ? -9.489 -0.599 1.825 1.00 85.56 93 GLU A O 1
ATOM 727 N N . GLU A 1 94 ? -7.827 0.857 2.124 1.00 84.56 94 GLU A N 1
ATOM 728 C CA . GLU A 1 94 ? -8.347 1.860 1.186 1.00 84.56 94 GLU A CA 1
ATOM 729 C C . GLU A 1 94 ? -8.441 1.316 -0.245 1.00 84.56 94 GLU A C 1
ATOM 731 O O . GLU A 1 94 ? -9.329 1.696 -1.015 1.00 84.56 94 GLU A O 1
ATOM 736 N N . TYR A 1 95 ? -7.513 0.436 -0.634 1.00 90.12 95 TYR A N 1
ATOM 737 C CA . TYR A 1 95 ? -7.573 -0.237 -1.929 1.00 90.12 95 TYR A CA 1
ATOM 738 C C . TYR A 1 95 ? -8.688 -1.273 -1.951 1.00 90.12 95 TYR A C 1
ATOM 740 O O . TYR A 1 95 ? -9.432 -1.345 -2.930 1.00 90.12 95 TYR A O 1
ATOM 748 N N . ALA A 1 96 ? -8.839 -2.039 -0.871 1.00 92.31 96 ALA A N 1
ATOM 749 C CA . ALA A 1 96 ? -9.911 -3.008 -0.748 1.00 92.31 96 ALA A CA 1
ATOM 750 C C . ALA A 1 96 ? -11.291 -2.334 -0.796 1.00 92.31 96 ALA A C 1
ATOM 752 O O . ALA A 1 96 ? -12.160 -2.782 -1.541 1.00 92.31 96 ALA A O 1
ATOM 753 N N . GLU A 1 97 ? -11.474 -1.212 -0.098 1.00 90.88 97 GLU A N 1
ATOM 754 C CA . GLU A 1 97 ? -12.716 -0.435 -0.111 1.00 90.88 97 GLU A CA 1
ATOM 755 C C . GLU A 1 97 ? -13.052 0.099 -1.509 1.00 90.88 97 GLU A C 1
ATOM 757 O O . GLU A 1 97 ? -14.189 -0.037 -1.965 1.00 90.88 97 GLU A O 1
ATOM 762 N N . GLN A 1 98 ? -12.064 0.616 -2.245 1.00 90.88 98 GLN A N 1
ATOM 763 C CA . GLN A 1 98 ? -12.258 1.033 -3.640 1.00 90.88 98 GLN A CA 1
ATOM 764 C C . GLN A 1 98 ? -12.642 -0.135 -4.558 1.00 90.88 98 GLN A C 1
ATOM 766 O O . GLN A 1 98 ? -13.459 0.024 -5.467 1.00 90.88 98 GLN A O 1
ATOM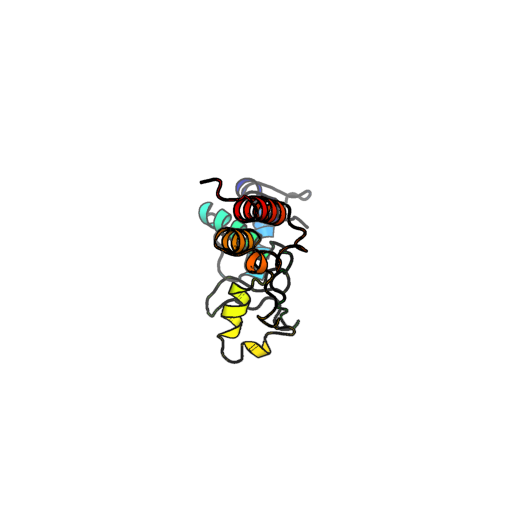 771 N N . LEU A 1 99 ? -12.063 -1.319 -4.345 1.00 93.12 99 LEU A N 1
ATOM 772 C CA . LEU A 1 99 ? -12.417 -2.518 -5.105 1.00 93.12 99 LEU A CA 1
ATOM 773 C C . LEU A 1 99 ? -13.824 -3.022 -4.757 1.00 93.12 99 LEU A C 1
ATOM 775 O O . LEU A 1 99 ? -14.545 -3.458 -5.654 1.00 93.12 99 LEU A O 1
ATOM 779 N N . LEU A 1 100 ? -14.237 -2.924 -3.492 1.00 94.25 100 LEU A N 1
ATOM 780 C CA . LEU A 1 100 ? -15.569 -3.319 -3.026 1.00 94.25 100 LEU A CA 1
ATOM 781 C C . LEU A 1 100 ? -16.692 -2.439 -3.586 1.00 94.25 100 LEU A C 1
ATOM 783 O O . LEU A 1 100 ? -17.803 -2.932 -3.762 1.00 94.25 100 LEU A O 1
ATOM 787 N N . GLN A 1 101 ? -16.411 -1.175 -3.913 1.00 92.12 101 GLN A N 1
ATOM 788 C CA . GLN A 1 101 ? -17.374 -0.252 -4.531 1.00 92.12 101 GLN A CA 1
ATOM 789 C C . GLN A 1 101 ? -17.704 -0.587 -5.998 1.00 92.12 101 GLN A C 1
ATOM 791 O O . GLN A 1 101 ? -18.589 0.027 -6.595 1.00 92.12 101 GLN A O 1
ATOM 796 N N . ARG A 1 102 ? -17.001 -1.544 -6.613 1.00 89.44 102 ARG A N 1
ATOM 797 C CA . ARG A 1 102 ? -17.234 -1.942 -8.007 1.00 89.44 102 ARG A CA 1
ATOM 798 C C . ARG A 1 102 ? -18.485 -2.799 -8.171 1.00 89.44 102 ARG A C 1
ATOM 800 O O . ARG A 1 102 ? -18.861 -3.520 -7.244 1.00 89.44 102 ARG A O 1
ATOM 807 N N . PRO A 1 103 ? -19.035 -2.863 -9.398 1.00 89.75 103 PRO A N 1
ATOM 808 C CA . PRO A 1 103 ? -19.914 -3.960 -9.779 1.00 89.75 103 PRO A CA 1
ATOM 809 C C . PRO A 1 103 ? -19.220 -5.292 -9.472 1.00 89.75 103 PRO A C 1
ATOM 811 O O . PRO A 1 103 ? -18.098 -5.526 -9.924 1.00 89.75 103 PRO A O 1
ATOM 814 N N . ASN A 1 104 ? -19.865 -6.136 -8.667 1.00 87.88 104 ASN A N 1
ATOM 815 C CA . ASN A 1 104 ? -19.331 -7.423 -8.207 1.00 87.88 104 ASN A CA 1
ATOM 816 C C . ASN A 1 104 ? -18.030 -7.318 -7.386 1.00 87.88 104 ASN A C 1
ATOM 818 O O . ASN A 1 104 ? -17.243 -8.261 -7.336 1.00 87.88 104 ASN A O 1
ATOM 822 N N . GLY A 1 105 ? -17.796 -6.188 -6.709 1.00 90.00 105 GLY A N 1
ATOM 823 C CA . GLY A 1 105 ? -16.585 -5.955 -5.917 1.00 90.00 105 GLY A CA 1
ATOM 824 C C . GLY A 1 105 ? -16.328 -7.029 -4.857 1.00 90.00 105 GLY A C 1
ATOM 825 O O . GLY A 1 105 ? -15.191 -7.458 -4.682 1.00 90.00 105 GLY A O 1
ATOM 826 N N . LYS A 1 106 ? -17.384 -7.545 -4.212 1.00 92.88 106 LYS A N 1
ATOM 827 C CA . LYS A 1 106 ? -17.286 -8.648 -3.237 1.00 92.88 106 LYS A CA 1
ATOM 828 C C . LYS A 1 106 ? -16.729 -9.936 -3.848 1.00 92.88 106 LYS A C 1
ATOM 830 O O . LYS A 1 106 ? -15.971 -10.641 -3.189 1.00 92.88 106 LYS A O 1
ATOM 835 N N . ASP A 1 107 ? -17.029 -10.215 -5.116 1.00 94.69 107 ASP A N 1
ATOM 836 C CA . ASP A 1 107 ? -16.584 -11.442 -5.783 1.00 94.69 107 ASP A CA 1
ATOM 837 C C . ASP A 1 107 ? -15.079 -11.468 -6.044 1.00 94.69 107 ASP A C 1
ATOM 839 O O . ASP A 1 107 ? -14.534 -12.542 -6.324 1.00 94.69 107 ASP A O 1
ATOM 843 N N . LEU A 1 108 ? -14.412 -10.313 -5.946 1.00 93.88 108 LEU A N 1
ATOM 844 C CA . LEU A 1 108 ? -12.966 -10.174 -6.095 1.00 93.88 108 LEU A CA 1
ATOM 845 C C . LEU A 1 108 ? -12.202 -10.790 -4.914 1.00 93.88 108 LEU A C 1
ATOM 847 O O . LEU A 1 108 ? -11.057 -11.221 -5.073 1.00 93.88 108 LEU A O 1
ATOM 851 N N . PHE A 1 109 ? -12.843 -10.872 -3.747 1.00 95.69 109 PHE A N 1
ATOM 852 C CA . PHE A 1 109 ? -12.210 -11.261 -2.495 1.00 95.69 109 PHE A CA 1
ATOM 853 C C . PHE A 1 109 ? -12.471 -12.724 -2.147 1.00 95.69 109 PHE A C 1
ATOM 855 O O . PHE A 1 109 ? -13.557 -13.263 -2.352 1.00 95.69 109 PHE A O 1
ATOM 862 N N . GLU A 1 110 ? -11.431 -13.372 -1.639 1.00 94.62 110 GLU A N 1
ATOM 863 C CA . GLU A 1 110 ? -11.484 -14.658 -0.948 1.00 94.62 110 GLU A CA 1
ATOM 864 C C . GLU A 1 110 ? -11.762 -14.445 0.543 1.00 94.62 110 GLU A C 1
ATOM 866 O O . GLU A 1 110 ? -12.547 -15.184 1.126 1.00 94.62 110 GLU A O 1
ATOM 871 N N . VAL A 1 111 ? -11.160 -13.405 1.135 1.00 93.19 111 VAL A N 1
ATOM 872 C CA . VAL A 1 111 ? -11.361 -13.009 2.534 1.00 93.19 111 VAL A CA 1
ATOM 873 C C . VAL A 1 111 ? -11.697 -11.523 2.591 1.00 93.19 111 VAL A C 1
ATOM 875 O O . VAL A 1 111 ? -10.968 -10.692 2.043 1.00 93.19 111 VAL A O 1
ATOM 878 N N . ILE A 1 112 ? -12.800 -11.213 3.268 1.00 92.50 112 ILE A N 1
ATOM 879 C CA . ILE A 1 112 ? -13.202 -9.865 3.668 1.00 92.50 112 ILE A CA 1
ATOM 880 C C . ILE A 1 112 ? -13.224 -9.889 5.201 1.00 92.50 112 ILE A C 1
ATOM 882 O O . ILE A 1 112 ? -14.054 -10.612 5.755 1.00 92.50 112 ILE A O 1
ATOM 886 N N . PRO A 1 113 ? -12.315 -9.184 5.891 1.00 86.94 113 PRO A N 1
ATOM 887 C CA . PRO A 1 113 ? -12.309 -9.149 7.344 1.00 86.94 113 PRO A CA 1
ATOM 888 C C . PRO A 1 113 ? -13.571 -8.445 7.850 1.00 86.94 113 PRO A C 1
ATOM 890 O O . PRO A 1 113 ? -14.009 -7.436 7.287 1.00 86.94 113 PRO A O 1
ATOM 893 N N . ASP A 1 114 ? -14.162 -8.962 8.926 1.00 79.44 114 ASP A N 1
ATOM 894 C CA . ASP A 1 114 ? -15.248 -8.269 9.609 1.00 79.44 114 ASP A CA 1
ATOM 895 C C . ASP A 1 114 ? -14.717 -6.955 10.190 1.00 79.44 114 ASP A C 1
ATOM 897 O O . ASP A 1 114 ? -13.792 -6.951 11.003 1.00 79.44 114 ASP A O 1
ATOM 901 N N . LYS A 1 115 ? -15.345 -5.822 9.838 1.00 64.94 115 LYS A N 1
ATOM 902 C CA . LYS A 1 115 ? -14.985 -4.479 10.349 1.00 64.94 115 LYS A CA 1
ATOM 903 C C . LYS A 1 115 ? -15.031 -4.354 11.888 1.00 64.94 115 LYS A C 1
ATOM 905 O O . LYS A 1 115 ? -14.696 -3.303 12.421 1.00 64.94 115 LYS A O 1
ATOM 910 N N . LYS A 1 116 ? -15.451 -5.399 12.610 1.00 52.72 116 LYS A N 1
ATOM 911 C CA . LYS A 1 116 ? -15.589 -5.436 14.073 1.00 52.72 116 LYS A CA 1
ATOM 912 C C . LYS A 1 116 ? -14.290 -5.678 14.850 1.00 52.72 116 LYS A C 1
ATOM 914 O O . LYS A 1 116 ? -14.343 -5.662 16.072 1.00 52.72 116 LYS A O 1
ATOM 919 N N . GLN A 1 117 ? -13.145 -5.869 14.199 1.00 48.88 117 GLN A N 1
ATOM 920 C CA . GLN A 1 117 ? -11.863 -6.031 14.896 1.00 48.88 117 GLN A CA 1
ATOM 921 C C . GLN A 1 117 ? -10.814 -5.077 14.331 1.00 48.88 117 GLN A C 1
ATOM 923 O O . GLN A 1 117 ? -9.820 -5.490 13.743 1.00 48.88 117 GLN A O 1
ATOM 928 N N . LYS A 1 118 ? -11.045 -3.773 14.487 1.00 56.47 118 LYS A N 1
ATOM 929 C CA . LYS A 1 118 ? -9.939 -2.820 14.463 1.00 56.47 118 LYS A CA 1
ATOM 930 C C . LYS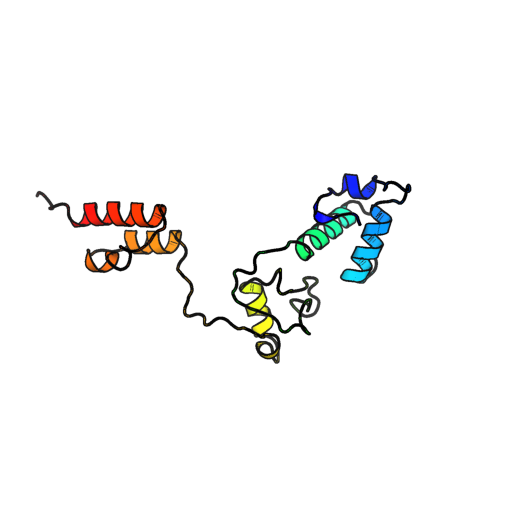 A 1 118 ? -9.548 -2.614 15.913 1.00 56.47 118 LYS A C 1
ATOM 932 O O . LYS A 1 118 ? -10.297 -1.990 16.660 1.00 56.47 118 LYS A O 1
ATOM 937 N N . GLU A 1 119 ? -8.423 -3.192 16.326 1.00 63.25 119 GLU A N 1
ATOM 938 C CA . GLU A 1 119 ? -7.787 -2.705 17.543 1.00 63.25 119 GLU A CA 1
ATOM 939 C C . GLU A 1 119 ? -7.500 -1.214 17.310 1.00 63.25 119 GLU A C 1
ATOM 941 O O . GLU A 1 119 ? -6.837 -0.876 16.322 1.00 63.25 119 GLU A O 1
ATOM 946 N N . PRO A 1 120 ? -8.061 -0.312 18.130 1.00 71.75 120 PRO A N 1
ATOM 947 C CA . PRO A 1 120 ? -7.856 1.120 17.963 1.00 71.75 120 PRO A CA 1
ATOM 948 C C . PRO A 1 120 ? -6.363 1.433 17.977 1.00 71.75 120 PRO A C 1
ATOM 950 O O . PRO A 1 120 ? -5.595 0.789 18.704 1.00 71.75 120 PRO A O 1
ATOM 953 N N . LEU A 1 121 ? -5.933 2.417 17.184 1.00 81.06 121 LEU A N 1
ATOM 954 C CA . LEU A 1 121 ? -4.535 2.847 17.199 1.00 81.06 121 LEU A CA 1
ATOM 955 C C . LEU A 1 121 ? -4.149 3.256 18.624 1.00 81.06 121 LEU A C 1
ATOM 957 O O . LEU A 1 121 ? -4.970 3.783 19.373 1.00 81.06 121 LEU A O 1
ATOM 961 N N . ALA A 1 122 ? -2.885 3.056 19.004 1.00 83.06 122 ALA A N 1
ATOM 962 C CA . ALA A 1 122 ? -2.425 3.401 20.352 1.00 83.06 122 ALA A CA 1
ATOM 963 C C . ALA A 1 122 ? -2.735 4.869 20.709 1.00 83.06 122 ALA A C 1
ATOM 965 O O . ALA A 1 122 ? -3.091 5.167 21.841 1.00 83.06 122 ALA A O 1
ATOM 966 N N . THR A 1 123 ? -2.668 5.771 19.727 1.00 84.12 123 THR A N 1
ATOM 967 C CA . THR A 1 123 ? -3.018 7.192 19.866 1.00 84.12 123 THR A CA 1
ATOM 968 C C . THR A 1 123 ? -4.501 7.431 20.139 1.00 84.12 123 THR A C 1
ATOM 970 O O . THR A 1 123 ? -4.842 8.308 20.923 1.00 84.12 123 THR A O 1
ATOM 973 N N . GLU A 1 124 ? -5.389 6.655 19.518 1.00 86.38 124 GLU A N 1
ATOM 974 C CA . GLU A 1 124 ? -6.836 6.757 19.738 1.00 86.38 124 GLU A CA 1
ATOM 975 C C . GLU A 1 124 ? -7.203 6.246 21.132 1.00 86.38 124 GLU A C 1
ATOM 977 O O . GLU A 1 124 ? -8.014 6.856 21.820 1.00 86.38 124 GLU A O 1
ATOM 982 N N . VAL A 1 125 ? -6.558 5.165 21.583 1.00 89.94 125 VAL A N 1
ATOM 983 C CA . VAL A 1 125 ? -6.752 4.641 22.942 1.00 89.94 125 VAL A CA 1
ATOM 984 C C . VAL A 1 125 ? -6.258 5.617 23.996 1.00 89.94 125 VAL A C 1
ATOM 986 O O . VAL A 1 125 ? -6.968 5.861 24.966 1.00 89.94 125 VAL A O 1
ATOM 989 N N . VAL A 1 126 ? -5.088 6.225 23.789 1.00 91.62 126 VAL A N 1
ATOM 990 C CA . VAL A 1 126 ? -4.586 7.279 24.681 1.00 91.62 126 VAL A CA 1
ATOM 991 C C . VAL A 1 126 ? -5.586 8.434 24.764 1.00 91.62 126 VAL A C 1
ATOM 993 O O . VAL A 1 126 ? -5.937 8.831 25.868 1.00 91.62 126 VAL A O 1
ATOM 996 N N . ALA A 1 127 ? -6.134 8.901 23.637 1.00 91.56 127 ALA A N 1
ATOM 997 C CA . ALA A 1 127 ? -7.141 9.963 23.644 1.00 91.56 127 ALA A CA 1
ATOM 998 C C . ALA A 1 127 ? -8.421 9.570 24.409 1.00 91.56 127 ALA A C 1
ATOM 1000 O O . ALA A 1 127 ? -8.995 10.393 25.121 1.00 91.56 127 ALA A O 1
ATOM 1001 N N . LEU A 1 128 ? -8.865 8.311 24.302 1.00 92.50 128 LEU A N 1
ATOM 1002 C CA . LEU A 1 128 ? -10.010 7.802 25.067 1.00 92.50 128 LEU A CA 1
ATOM 1003 C C . LEU A 1 128 ? -9.724 7.733 26.573 1.00 92.50 128 LEU A C 1
ATOM 1005 O O . LEU A 1 128 ? -10.614 8.029 27.365 1.00 92.50 128 LEU A O 1
ATOM 1009 N N . ILE A 1 129 ? -8.504 7.358 26.966 1.00 93.19 129 ILE A N 1
ATOM 1010 C CA . ILE A 1 129 ? -8.068 7.358 28.369 1.00 93.19 129 ILE A CA 1
ATOM 1011 C C . ILE A 1 129 ? -8.004 8.792 28.902 1.00 93.19 129 ILE A C 1
ATOM 1013 O O . ILE A 1 129 ? -8.530 9.082 29.971 1.00 93.19 129 ILE A O 1
ATOM 1017 N N . GLU A 1 130 ? -7.408 9.714 28.149 1.00 91.94 130 GLU A N 1
ATOM 1018 C CA . GLU A 1 130 ? -7.302 11.122 28.540 1.00 91.94 130 GLU A CA 1
ATOM 1019 C C . GLU A 1 130 ? -8.677 11.784 28.696 1.00 91.94 130 GLU A C 1
ATOM 1021 O O . GLU A 1 130 ? -8.875 12.570 29.627 1.00 91.94 130 GLU A O 1
ATOM 1026 N N . ALA A 1 131 ? -9.636 11.430 27.835 1.00 92.19 131 ALA A N 1
ATOM 1027 C CA . ALA A 1 131 ? -11.011 11.922 27.885 1.00 92.19 131 ALA A CA 1
ATOM 1028 C C . ALA A 1 131 ? -11.870 11.271 28.982 1.00 92.19 131 ALA A C 1
ATOM 1030 O O . ALA A 1 131 ? -12.933 11.803 29.302 1.00 92.19 131 ALA A O 1
ATOM 1031 N N . ALA A 1 132 ? -11.438 10.144 29.556 1.00 92.25 132 ALA A N 1
ATOM 1032 C CA . ALA A 1 132 ? -12.187 9.466 30.603 1.00 92.25 132 ALA A CA 1
ATOM 1033 C C . ALA A 1 132 ? -12.315 10.342 31.857 1.00 92.25 132 ALA A C 1
ATOM 1035 O O . ALA A 1 132 ? -11.432 11.135 32.198 1.00 92.25 132 ALA A O 1
ATOM 1036 N N . THR A 1 133 ? -13.429 10.196 32.556 1.00 90.75 133 THR A N 1
ATOM 1037 C CA . THR A 1 133 ? -13.766 10.980 33.750 1.00 90.75 133 THR A CA 1
ATOM 1038 C C . THR A 1 133 ? -13.910 10.120 34.996 1.00 90.75 133 THR A C 1
ATOM 1040 O O . THR A 1 133 ? -13.893 10.653 36.103 1.00 90.75 133 THR A O 1
ATOM 1043 N N . THR A 1 134 ? -14.014 8.802 34.830 1.00 89.94 134 THR A N 1
ATOM 1044 C CA . THR A 1 134 ? -14.146 7.847 35.930 1.00 89.94 134 THR A CA 1
ATOM 1045 C C . THR A 1 134 ? -13.116 6.727 35.824 1.00 89.94 134 THR A C 1
ATOM 1047 O O . THR A 1 134 ? -12.579 6.441 34.751 1.00 89.94 134 THR A O 1
ATOM 1050 N N . LEU A 1 135 ? -12.851 6.066 36.954 1.00 89.56 135 LEU A N 1
ATOM 1051 C CA . LEU A 1 135 ? -11.973 4.896 36.994 1.00 89.56 135 LEU A CA 1
ATOM 1052 C C . LEU A 1 135 ? -12.552 3.727 36.178 1.00 89.56 135 LEU A C 1
ATOM 1054 O O . LEU A 1 135 ? -11.826 3.083 35.427 1.00 89.56 135 LEU A O 1
ATOM 1058 N N . GLU A 1 136 ? -13.870 3.507 36.230 1.00 90.12 136 GLU A N 1
ATOM 1059 C CA . GLU A 1 136 ? -14.547 2.456 35.450 1.00 90.12 136 GLU A CA 1
ATOM 1060 C C . GLU A 1 136 ? -14.329 2.609 33.936 1.00 90.12 136 GLU A C 1
ATOM 1062 O O . GLU A 1 136 ? -14.171 1.624 33.214 1.00 90.12 136 GLU A O 1
ATOM 1067 N N . GLU A 1 137 ? -14.280 3.849 33.441 1.00 89.69 137 GLU A N 1
ATOM 1068 C CA . GLU A 1 137 ? -14.069 4.130 32.022 1.00 89.69 137 GLU A CA 1
ATOM 1069 C C . GLU A 1 137 ? -12.659 3.784 31.541 1.00 89.69 137 GLU A C 1
ATOM 1071 O O . GLU A 1 137 ? -12.506 3.455 30.360 1.00 89.69 137 GLU A O 1
ATOM 1076 N N . ILE A 1 138 ? -11.651 3.852 32.420 1.00 92.44 138 ILE A N 1
ATOM 1077 C CA . ILE A 1 138 ? -10.259 3.529 32.080 1.00 92.44 138 ILE A CA 1
ATOM 1078 C C . ILE A 1 138 ? -9.892 2.072 32.371 1.00 92.44 138 ILE A C 1
ATOM 1080 O O . ILE A 1 138 ? -9.012 1.541 31.700 1.00 92.44 138 ILE A O 1
ATOM 1084 N N . GLU A 1 139 ? -10.578 1.399 33.301 1.00 92.12 139 GLU A N 1
ATOM 1085 C CA . GLU A 1 139 ? -10.324 -0.009 33.663 1.00 92.12 139 GLU A CA 1
ATOM 1086 C C . GLU A 1 139 ? -10.461 -0.965 32.468 1.00 92.12 139 GLU A C 1
ATOM 1088 O O . GLU A 1 139 ? -9.732 -1.948 32.366 1.00 92.12 139 GLU A O 1
ATOM 1093 N N . LYS A 1 140 ? -11.295 -0.626 31.476 1.00 90.56 140 LYS A N 1
ATOM 1094 C CA . LYS A 1 140 ? -11.394 -1.380 30.211 1.00 90.56 140 LYS A CA 1
ATOM 1095 C C . LYS A 1 140 ? -10.089 -1.434 29.396 1.00 90.56 140 LYS A C 1
ATOM 1097 O O . LYS A 1 140 ? -10.032 -2.158 28.406 1.00 90.56 140 LYS A O 1
ATOM 1102 N N . PHE A 1 141 ? -9.075 -0.653 29.772 1.00 91.25 141 PHE A N 1
ATOM 1103 C CA . PHE A 1 141 ? -7.758 -0.604 29.137 1.00 91.25 141 PHE A CA 1
ATOM 1104 C C . PHE A 1 141 ? -6.625 -1.147 30.025 1.00 91.25 141 PHE A C 1
ATOM 1106 O O . PHE A 1 141 ? -5.465 -1.054 29.628 1.00 91.25 141 PHE A O 1
ATOM 1113 N N . ALA A 1 142 ? -6.925 -1.711 31.202 1.00 89.94 142 ALA A N 1
ATOM 1114 C CA . ALA A 1 142 ? -5.912 -2.178 32.156 1.00 89.94 142 ALA A CA 1
ATOM 1115 C C . ALA A 1 142 ? -5.019 -3.308 31.602 1.00 89.94 142 ALA A C 1
ATOM 1117 O O . ALA A 1 142 ? -3.837 -3.382 31.934 1.00 89.94 142 ALA A O 1
ATOM 1118 N N . ASP A 1 143 ? -5.565 -4.144 30.715 1.00 89.25 143 ASP A N 1
ATOM 1119 C CA . ASP A 1 143 ? -4.859 -5.276 30.098 1.00 89.25 143 ASP A CA 1
ATOM 1120 C C . ASP A 1 143 ? -4.079 -4.900 28.818 1.00 89.25 143 ASP A C 1
ATOM 1122 O O . ASP A 1 143 ? -3.527 -5.769 28.136 1.00 89.25 143 ASP A O 1
ATOM 1126 N N . ASP A 1 144 ? -4.028 -3.616 28.444 1.00 89.44 144 ASP A N 1
ATOM 1127 C CA . ASP A 1 144 ? -3.304 -3.185 27.248 1.00 89.44 144 ASP A CA 1
ATOM 1128 C C . ASP A 1 144 ? -1.784 -3.337 27.426 1.00 89.44 144 ASP A C 1
ATOM 1130 O O . ASP A 1 144 ? -1.199 -2.921 28.424 1.00 89.44 144 ASP A O 1
ATOM 1134 N N . THR A 1 145 ? -1.105 -3.903 26.427 1.00 89.94 145 THR A N 1
ATOM 1135 C CA . THR A 1 145 ? 0.344 -4.171 26.490 1.00 89.94 145 THR A CA 1
ATOM 1136 C C . THR A 1 145 ? 1.199 -3.056 25.881 1.00 89.94 145 THR A C 1
ATOM 1138 O O . THR A 1 145 ? 2.433 -3.102 25.927 1.00 89.94 145 THR A O 1
ATOM 1141 N N . ARG A 1 146 ? 0.582 -2.029 25.288 1.00 90.88 146 ARG A N 1
ATOM 1142 C CA . ARG A 1 146 ? 1.294 -0.969 24.570 1.00 90.88 146 ARG A CA 1
ATOM 1143 C C . ARG A 1 146 ? 1.831 0.055 25.559 1.00 90.88 146 ARG A C 1
ATOM 1145 O O . ARG A 1 146 ? 1.080 0.716 26.268 1.00 90.88 146 ARG A O 1
ATOM 1152 N N . LYS A 1 147 ? 3.149 0.269 25.538 1.00 90.81 147 LYS A N 1
ATOM 1153 C CA . LYS A 1 147 ? 3.867 1.155 26.474 1.00 90.81 147 LYS A CA 1
ATOM 1154 C C . LYS A 1 147 ? 3.242 2.551 26.628 1.00 90.81 147 LYS A C 1
ATOM 1156 O O . LYS A 1 147 ? 3.180 3.068 27.737 1.00 90.81 147 LYS A O 1
ATOM 1161 N N . THR A 1 148 ? 2.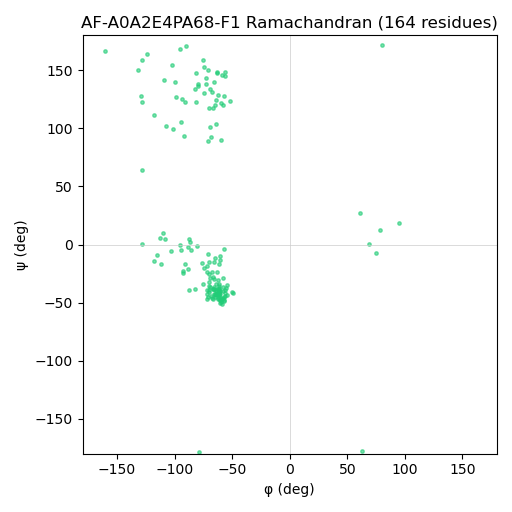794 3.163 25.531 1.00 90.56 148 THR A N 1
ATOM 1162 C CA . THR A 1 148 ? 2.158 4.493 25.551 1.00 90.56 148 THR A CA 1
ATOM 1163 C C . THR A 1 148 ? 0.777 4.476 26.201 1.00 90.56 148 THR A C 1
ATOM 1165 O O . THR A 1 148 ? 0.431 5.423 26.895 1.00 90.56 148 THR A O 1
ATOM 1168 N N . VAL A 1 149 ? 0.010 3.402 26.002 1.00 92.19 149 VAL A N 1
ATOM 1169 C CA . VAL A 1 149 ? -1.322 3.229 26.593 1.00 92.19 149 VAL A CA 1
ATOM 1170 C C . VAL A 1 149 ? -1.201 2.985 28.093 1.00 92.19 149 VAL A C 1
ATOM 1172 O O . VAL A 1 149 ? -1.875 3.658 28.861 1.00 92.19 149 VAL A O 1
ATOM 1175 N N . ILE A 1 150 ? -0.271 2.122 28.516 1.00 94.38 150 ILE A N 1
ATOM 1176 C CA . ILE A 1 150 ? 0.023 1.870 29.936 1.00 94.38 150 ILE A CA 1
ATOM 1177 C C . ILE A 1 150 ? 0.417 3.169 30.653 1.00 94.38 150 ILE A C 1
ATOM 1179 O O . ILE A 1 150 ? -0.070 3.452 31.745 1.00 94.38 150 ILE A O 1
ATOM 1183 N N . ALA A 1 151 ? 1.286 3.980 30.038 1.00 93.75 151 ALA A N 1
ATOM 1184 C CA . ALA A 1 151 ? 1.700 5.258 30.612 1.00 93.75 151 ALA A CA 1
ATOM 1185 C C . ALA A 1 151 ? 0.514 6.223 30.790 1.00 93.75 151 ALA A C 1
ATOM 1187 O O . ALA A 1 151 ? 0.375 6.820 31.855 1.00 93.75 151 ALA A O 1
ATOM 1188 N N . ALA A 1 152 ? -0.354 6.336 29.778 1.00 93.31 152 ALA A N 1
ATOM 1189 C CA . ALA A 1 152 ? -1.558 7.160 29.851 1.00 93.31 152 ALA A CA 1
ATOM 1190 C C . ALA A 1 152 ? -2.561 6.633 30.891 1.00 93.31 152 ALA A C 1
ATOM 1192 O O . ALA A 1 152 ? -3.106 7.423 31.658 1.00 93.31 152 ALA A O 1
ATOM 1193 N N . TYR A 1 153 ? -2.775 5.313 30.953 1.00 95.44 153 TYR A N 1
ATOM 1194 C CA . TYR A 1 153 ? -3.655 4.668 31.932 1.00 95.44 1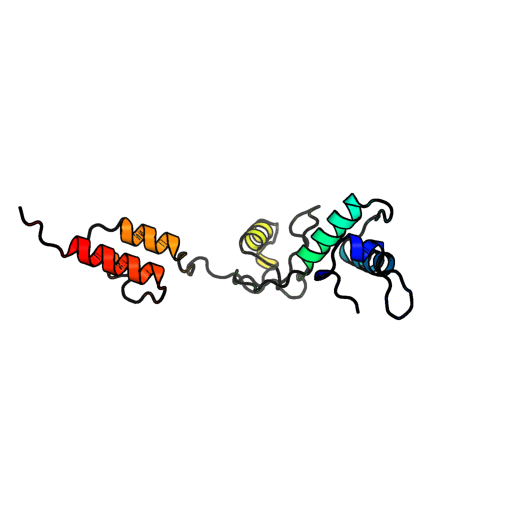53 TYR A CA 1
ATOM 1195 C C . TYR A 1 153 ? -3.199 4.967 33.362 1.00 95.44 153 TYR A C 1
ATOM 1197 O O . TYR A 1 153 ? -3.993 5.463 34.156 1.00 95.44 153 TYR A O 1
ATOM 1205 N N . ASN A 1 154 ? -1.915 4.752 33.672 1.00 93.75 154 ASN A N 1
ATOM 1206 C CA . ASN A 1 154 ? -1.380 4.997 35.013 1.00 93.75 154 ASN A CA 1
ATOM 1207 C C . ASN A 1 154 ? -1.486 6.475 35.411 1.00 93.75 154 ASN A C 1
ATOM 1209 O O . ASN A 1 154 ? -1.972 6.773 36.497 1.00 93.75 154 ASN A O 1
ATOM 1213 N N . ALA A 1 155 ? -1.099 7.395 34.519 1.00 93.88 155 ALA A N 1
ATOM 1214 C CA . ALA A 1 155 ? -1.187 8.831 34.787 1.00 93.88 155 ALA A CA 1
ATOM 1215 C C . ALA A 1 155 ? -2.636 9.284 35.025 1.00 93.88 155 ALA A C 1
ATOM 1217 O O . ALA A 1 155 ? -2.910 10.105 35.898 1.00 93.88 155 ALA A O 1
ATOM 1218 N N . LYS A 1 156 ? -3.584 8.737 34.255 1.00 94.38 156 LYS A N 1
ATOM 1219 C CA . LYS A 1 156 ? -4.999 9.067 34.407 1.00 94.38 156 LYS A CA 1
ATOM 1220 C C . LYS A 1 156 ? -5.601 8.467 35.673 1.00 94.38 156 LYS A C 1
ATOM 1222 O O . LYS A 1 156 ? -6.402 9.130 36.323 1.00 94.38 156 LYS A O 1
ATOM 1227 N N . LYS A 1 157 ? -5.218 7.237 36.017 1.00 93.88 157 LYS A N 1
ATOM 1228 C CA . LYS A 1 157 ? -5.631 6.562 37.249 1.00 93.88 157 LYS A CA 1
ATOM 1229 C C . LYS A 1 157 ? -5.200 7.355 38.477 1.00 93.88 157 LYS A C 1
ATOM 1231 O O . LYS A 1 157 ? -6.047 7.671 39.300 1.00 93.88 157 LYS A O 1
ATOM 1236 N N . GLU A 1 158 ? -3.934 7.764 38.532 1.00 91.94 158 GLU A N 1
ATOM 1237 C CA . GLU A 1 158 ? -3.396 8.608 39.605 1.00 91.94 158 GLU A CA 1
ATOM 1238 C C . GLU A 1 158 ? -4.181 9.924 39.729 1.00 91.94 158 GLU A C 1
ATOM 1240 O O . GLU A 1 158 ? -4.686 10.242 40.802 1.00 91.94 158 GLU A O 1
ATOM 1245 N N . ALA A 1 159 ? -4.418 10.626 38.615 1.00 89.81 159 ALA A N 1
ATOM 1246 C CA . ALA A 1 159 ? -5.184 11.876 38.607 1.00 89.81 159 ALA A CA 1
ATOM 1247 C C . ALA A 1 159 ? -6.656 11.733 39.055 1.00 89.81 159 ALA A C 1
ATOM 1249 O O . ALA A 1 159 ? -7.274 12.719 39.456 1.00 89.81 159 ALA A O 1
ATOM 1250 N N . LEU A 1 160 ? -7.244 10.538 38.938 1.00 88.38 160 LEU A N 1
ATOM 1251 C CA . LEU A 1 160 ? -8.612 10.244 39.377 1.00 88.38 160 LEU A CA 1
ATOM 1252 C C . LEU A 1 160 ? -8.672 9.700 40.816 1.00 88.38 160 LEU A C 1
ATOM 1254 O O . LEU A 1 160 ? -9.724 9.800 41.447 1.00 88.38 160 LEU A O 1
ATOM 1258 N N . GLU A 1 161 ? -7.577 9.125 41.320 1.00 86.81 161 GLU A N 1
ATOM 1259 C CA . GLU A 1 161 ? -7.440 8.605 42.688 1.00 86.81 161 GLU A CA 1
ATOM 1260 C C . GLU A 1 161 ? -6.949 9.662 43.687 1.00 86.81 161 GLU A C 1
ATOM 1262 O O . GLU A 1 161 ? -7.181 9.505 44.888 1.00 86.81 161 GLU A O 1
ATOM 1267 N N . GLU A 1 162 ? -6.303 10.741 43.230 1.00 78.31 162 GLU A N 1
ATOM 1268 C CA . GLU A 1 162 ? -5.890 11.823 44.122 1.00 78.31 162 GLU A CA 1
ATOM 1269 C C . GLU A 1 162 ? -7.111 12.447 44.827 1.00 78.31 162 GLU A C 1
ATOM 1271 O O . GLU A 1 162 ? -8.029 12.958 44.169 1.00 78.31 162 GLU A O 1
ATOM 1276 N N . PRO A 1 163 ? -7.154 12.446 46.175 1.00 58.94 163 PRO A N 1
ATOM 1277 C CA . PRO A 1 163 ? -8.179 13.180 46.889 1.00 58.94 163 PRO A CA 1
ATOM 1278 C C . PRO A 1 163 ? -8.003 14.659 46.553 1.00 58.94 163 PRO A C 1
ATOM 1280 O O . PRO A 1 163 ? -6.913 15.214 46.705 1.00 58.94 163 PRO A O 1
ATOM 1283 N N . LYS A 1 164 ? -9.089 15.312 46.127 1.00 57.94 164 LYS A N 1
ATOM 1284 C CA . LYS A 1 164 ? -9.183 16.773 46.173 1.00 57.94 164 LYS A CA 1
ATOM 1285 C C . LYS A 1 164 ? -9.026 17.183 47.635 1.00 57.94 164 LYS A C 1
ATOM 1287 O O . LYS A 1 164 ? -9.997 17.199 48.385 1.00 57.94 164 LYS A O 1
ATOM 1292 N N . ASN A 1 165 ? -7.788 17.418 48.050 1.00 55.41 165 ASN A N 1
ATOM 1293 C CA . ASN A 1 165 ? -7.487 18.104 49.291 1.00 55.41 165 ASN A CA 1
ATOM 1294 C C . ASN A 1 165 ? -7.869 19.570 49.059 1.00 55.41 165 ASN A C 1
ATOM 1296 O O . ASN A 1 165 ? -7.060 20.343 48.545 1.00 55.41 165 ASN A O 1
ATOM 1300 N N . ASP A 1 166 ? -9.135 19.884 49.344 1.00 49.47 166 ASP A N 1
ATOM 1301 C CA . ASP A 1 166 ? -9.599 21.246 49.631 1.00 49.47 166 ASP A CA 1
ATOM 1302 C C . ASP A 1 166 ? -8.946 21.773 50.92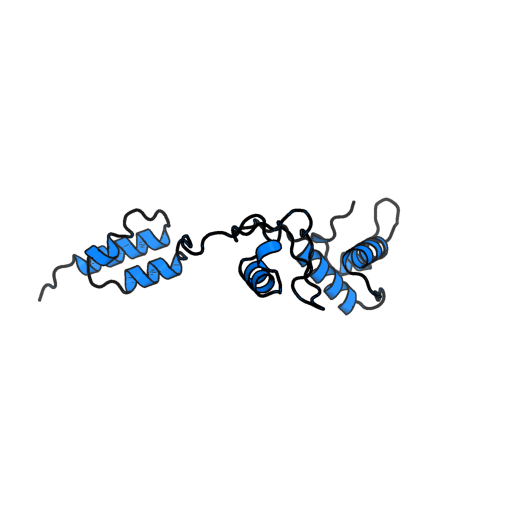3 1.00 49.47 166 ASP A C 1
ATOM 1304 O O . ASP A 1 166 ? -8.784 20.978 51.883 1.00 49.47 166 ASP A O 1
#

Sequence (166 aa):
MIDFTKIDANTLATGVDDKGVKYLEIFLKEYTRLFGGSVNPGCNKCLTSYLDKYKKAMAKGENKSGYKLKAKYNGIPLGFGKRVLVTNENITEEYAEQLLQRPNGKDLFEVIPDKKQKEPLATEVVALIEAATTLEEIEKFADDTRKTVIAAYNAKKEALEEPKND

Solvent-accessible surface area (backbone atoms only — not comparable to full-atom values): 10027 Å² total; per-residue (Å²): 134,85,69,71,72,79,57,55,60,64,55,34,71,73,34,57,50,101,83,70,49,46,40,45,59,57,48,49,56,53,48,34,72,76,69,51,75,93,80,62,91,87,37,68,74,51,45,43,53,50,49,53,51,49,34,63,69,66,44,76,44,82,52,80,48,58,57,30,52,30,78,96,45,53,55,38,58,59,43,93,95,42,92,50,58,38,29,62,42,56,37,40,55,72,53,48,53,52,40,46,73,40,92,68,20,68,76,45,41,70,37,78,60,70,87,85,73,68,80,70,52,66,68,56,50,32,51,53,41,70,68,42,88,50,69,77,69,41,56,83,54,70,85,54,85,48,69,68,40,46,52,43,46,53,56,47,49,50,70,71,66,56,75,84,80,123

pLDDT: mean 85.33, std 10.04, range [48.88, 95.69]

Secondary structure (DSSP, 8-state):
---TTS--HHHHHH-B-TTS-BHHHHHHHHHHHHH-S---TT-HHHHHHHHHHHHHHH------S--EE-GGGTTEESSTT--PEE-TTT--HHHHHHHHTSTTGGGGEEE---TT--PPPHHHHHHHHHH--SHHHHHTTTT---HHHHHHHHHHHHHHHS----

Foldseek 3Di:
DDDLLPDALVCQLPPADPVRHRSVVVLVVVLCVLQNDDQDSVDSVSSRVSSVLVNLQPPQAPAPQQWAFDPVQAQPALDVVHRHTHHRRNDHVVSLVSLCPDDCSVVRTPDDDDPPDDPDDLVVLLVQLVPDDDLVSLVVCCPPPDPSNNVSSVVSNCVRPDPPPD

Mean predicted aligned error: 14.63 Å

Radius of gyration: 24.54 Å; Cα contacts (8 Å, |Δi|>4): 163; chains: 1; bounding box: 48×37×75 Å